Protein AF-A0A0J0UQS9-F1 (afdb_monomer)

Mean predicted aligned error: 9.51 Å

Solvent-accessible surface area (backbone atoms only — not comparable to full-atom values): 4496 Å² total; per-residue (Å²): 137,80,83,79,77,78,89,69,88,80,79,73,60,43,23,48,29,34,35,65,37,61,86,36,92,72,47,61,63,43,67,52,72,52,78,36,76,54,91,61,66,45,58,41,91,72,74,59,52,80,37,61,52,81,43,66,44,55,63,70,64,67,73,69,71,71,73,79,132

Sequence (69 aa):
MEQARTAENQHEAMYTNLYSHDDCTVQPGIEWEERWSCMCNDKCPACGKEIEPYESIDDDAAEDAGMPA

Secondary structure (DSSP, 8-state):
--------------EEEEEEETT-SSSTTEEEEEEESS---EE-TTT--EE--SEEEETTGGGG-----

Nearest PDB structures (foldseek):
  3ir9-assembly1_A  TM=5.401E-01  e=3.358E-01  Methanosarcina mazei
  3ir9-assembly1_B  TM=4.522E-01  e=1.534E+00  Methanosarcina mazei

Structure (mmCIF, N/CA/C/O backbone):
data_AF-A0A0J0UQS9-F1
#
_entry.id   AF-A0A0J0UQS9-F1
#
loop_
_atom_site.group_PDB
_atom_site.id
_atom_site.type_symbol
_atom_site.label_atom_id
_atom_site.labe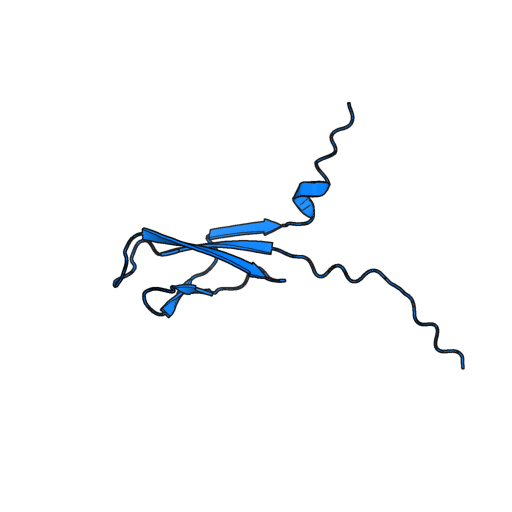l_alt_id
_atom_site.label_comp_id
_atom_site.label_asym_id
_atom_site.label_entity_id
_a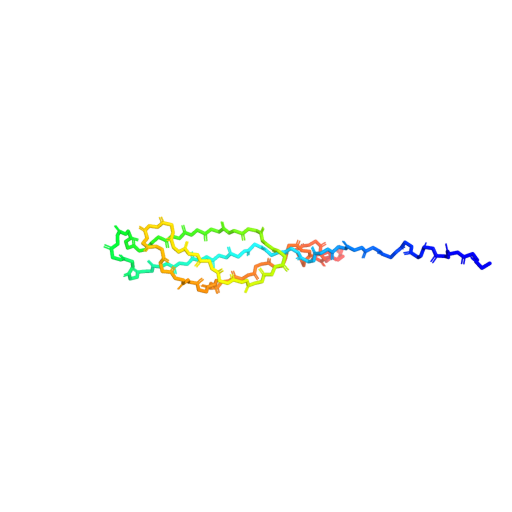tom_site.label_seq_id
_atom_site.pdbx_PDB_ins_code
_atom_site.Cartn_x
_atom_site.Cartn_y
_atom_site.Cartn_z
_atom_site.occupancy
_atom_site.B_iso_or_equiv
_atom_site.auth_seq_id
_atom_site.auth_comp_id
_atom_site.auth_asym_id
_atom_site.auth_atom_id
_atom_site.pdbx_PDB_model_num
ATOM 1 N N . MET A 1 1 ? 16.904 -23.999 -40.011 1.00 44.31 1 MET A N 1
ATOM 2 C CA . MET A 1 1 ? 16.350 -22.778 -39.391 1.00 44.31 1 MET A CA 1
ATOM 3 C C . MET A 1 1 ? 16.608 -22.908 -37.905 1.00 44.31 1 MET A C 1
ATOM 5 O O . MET A 1 1 ? 15.820 -23.506 -37.184 1.00 44.31 1 MET A O 1
ATOM 9 N N . GLU A 1 2 ? 17.815 -22.518 -37.511 1.00 48.31 2 GLU A N 1
ATOM 10 C CA . GLU A 1 2 ? 18.320 -22.636 -36.147 1.00 48.31 2 GLU A CA 1
ATOM 11 C C . GLU A 1 2 ? 17.632 -21.587 -35.278 1.00 48.31 2 GLU A C 1
ATOM 13 O O . GLU A 1 2 ? 17.680 -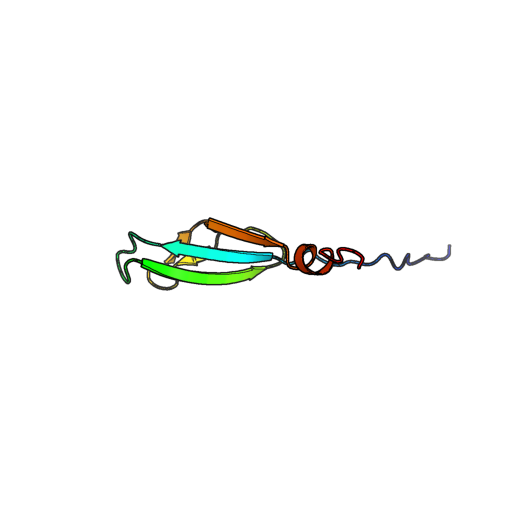20.393 -35.564 1.00 48.31 2 GLU A O 1
ATOM 18 N N . GLN A 1 3 ? 16.932 -22.047 -34.246 1.00 56.62 3 GLN A N 1
ATOM 19 C CA . GLN A 1 3 ? 16.345 -21.167 -33.247 1.00 56.62 3 GLN A CA 1
ATOM 20 C C . GLN A 1 3 ? 17.481 -20.665 -32.352 1.00 56.62 3 GLN A C 1
ATOM 22 O O . GLN A 1 3 ? 17.885 -21.345 -31.408 1.00 56.62 3 GLN A O 1
ATOM 27 N N . ALA A 1 4 ? 18.016 -19.490 -32.679 1.00 52.22 4 ALA A N 1
ATOM 28 C CA . ALA A 1 4 ? 18.897 -18.740 -31.801 1.00 52.22 4 ALA A CA 1
ATOM 29 C C . ALA A 1 4 ? 18.073 -18.256 -30.600 1.00 52.22 4 ALA A C 1
ATOM 31 O O . ALA A 1 4 ? 17.318 -17.293 -30.692 1.00 52.22 4 ALA A O 1
ATOM 32 N N . ARG A 1 5 ? 18.174 -18.973 -29.479 1.00 59.47 5 ARG A N 1
ATOM 33 C CA . ARG A 1 5 ? 17.709 -18.483 -28.181 1.00 59.47 5 ARG A CA 1
ATOM 34 C C . ARG A 1 5 ? 18.722 -17.442 -27.722 1.00 59.47 5 ARG A C 1
ATOM 36 O O . ARG A 1 5 ? 19.791 -17.811 -27.240 1.00 59.47 5 ARG A O 1
ATOM 43 N N . THR A 1 6 ? 18.433 -16.164 -27.937 1.00 54.53 6 THR A N 1
ATOM 44 C CA . THR A 1 6 ? 19.187 -15.091 -27.293 1.00 54.53 6 THR A CA 1
ATOM 45 C C . THR A 1 6 ? 18.908 -15.170 -25.795 1.00 54.53 6 THR A C 1
ATOM 47 O O . THR A 1 6 ? 17.782 -15.002 -25.334 1.00 54.53 6 THR A O 1
ATOM 50 N N . ALA A 1 7 ? 19.939 -15.542 -25.040 1.00 63.69 7 ALA A N 1
ATOM 51 C CA . ALA A 1 7 ? 19.971 -15.413 -23.596 1.00 63.69 7 ALA A CA 1
ATOM 52 C C . ALA A 1 7 ? 20.149 -13.923 -23.282 1.00 63.69 7 ALA A C 1
ATOM 54 O O . ALA A 1 7 ? 21.274 -13.437 -23.217 1.00 63.69 7 ALA A O 1
ATOM 55 N N . GLU A 1 8 ? 19.046 -13.191 -23.164 1.00 56.34 8 GLU A N 1
ATOM 56 C CA . GLU A 1 8 ? 19.063 -11.802 -22.709 1.00 56.34 8 GLU A CA 1
ATOM 57 C C . GLU A 1 8 ? 18.402 -11.745 -21.332 1.00 56.34 8 GLU A C 1
ATOM 59 O O . GLU A 1 8 ? 17.275 -12.192 -21.133 1.00 56.34 8 GLU A O 1
ATOM 64 N N . ASN A 1 9 ? 19.207 -11.298 -20.375 1.00 56.03 9 ASN A N 1
ATOM 65 C CA . ASN A 1 9 ? 18.992 -11.224 -18.938 1.00 56.03 9 ASN A CA 1
ATOM 66 C C . ASN A 1 9 ? 17.622 -10.613 -18.571 1.00 56.03 9 ASN A C 1
ATOM 68 O O . ASN A 1 9 ? 17.426 -9.411 -18.720 1.00 56.03 9 ASN A O 1
ATOM 72 N N . GLN A 1 10 ? 16.679 -11.433 -18.100 1.00 55.12 10 GLN A N 1
ATOM 73 C CA . GLN A 1 10 ? 15.352 -10.997 -17.649 1.00 55.12 10 GLN A CA 1
ATOM 74 C C . GLN A 1 10 ? 15.368 -10.722 -16.139 1.00 55.12 10 GLN A C 1
ATOM 76 O O . GLN A 1 10 ? 14.767 -11.471 -15.374 1.00 55.12 10 GLN A O 1
ATOM 81 N N . HIS A 1 11 ? 16.077 -9.684 -15.688 1.00 61.12 11 HIS A N 1
ATOM 82 C CA . HIS A 1 11 ? 15.834 -9.173 -14.335 1.00 61.12 11 HIS A CA 1
ATOM 83 C C . HIS A 1 11 ? 14.473 -8.468 -14.359 1.00 61.12 11 HIS A C 1
ATOM 85 O O . HIS A 1 11 ? 14.332 -7.381 -14.920 1.00 61.12 11 HIS A O 1
ATOM 91 N N . GLU A 1 12 ? 13.440 -9.144 -13.855 1.00 78.81 12 GLU A N 1
ATOM 92 C CA . GLU A 1 12 ? 12.152 -8.513 -13.581 1.00 78.81 12 GLU A CA 1
ATOM 93 C C . GLU A 1 12 ? 12.383 -7.522 -12.441 1.00 78.81 12 GLU A C 1
ATOM 95 O O . GLU A 1 12 ? 12.664 -7.950 -11.323 1.00 78.81 12 GLU A O 1
ATOM 100 N N . ALA A 1 13 ? 12.322 -6.221 -12.742 1.00 87.69 13 ALA A N 1
ATOM 101 C CA . ALA A 1 13 ? 12.524 -5.167 -11.751 1.00 87.69 13 ALA A CA 1
ATOM 102 C C . ALA A 1 13 ? 11.681 -5.453 -10.503 1.00 87.69 13 ALA A C 1
ATOM 104 O O . ALA A 1 13 ? 10.474 -5.684 -10.613 1.00 87.69 13 ALA A O 1
ATOM 105 N N . MET A 1 14 ? 12.331 -5.483 -9.340 1.00 93.12 14 MET A N 1
ATOM 106 C CA . MET A 1 14 ? 11.696 -5.735 -8.050 1.00 93.12 14 MET A CA 1
ATOM 107 C C . MET A 1 14 ? 11.547 -4.442 -7.269 1.00 93.12 14 MET A C 1
ATOM 109 O O . MET A 1 14 ? 12.475 -3.639 -7.198 1.00 93.12 14 MET A O 1
ATOM 113 N N . TYR A 1 15 ? 10.383 -4.286 -6.649 1.00 95.50 15 TYR A N 1
ATOM 114 C CA . TYR A 1 15 ? 10.081 -3.146 -5.807 1.00 95.50 15 TYR A CA 1
ATOM 115 C C . TYR A 1 15 ? 9.654 -3.605 -4.425 1.00 95.50 15 TYR A C 1
ATOM 117 O O . TYR A 1 15 ? 8.757 -4.443 -4.300 1.00 95.50 15 TYR A O 1
ATOM 125 N N . THR A 1 16 ? 10.242 -3.000 -3.399 1.00 97.12 16 THR A N 1
ATOM 126 C CA . THR A 1 16 ? 9.690 -3.021 -2.046 1.00 97.12 16 THR A CA 1
ATOM 127 C C . THR A 1 16 ? 8.697 -1.867 -1.933 1.00 97.12 16 THR A C 1
ATOM 129 O O . THR A 1 16 ? 9.086 -0.701 -1.915 1.00 97.12 16 THR A O 1
ATOM 132 N N . ASN A 1 17 ? 7.405 -2.187 -1.927 1.00 97.62 17 ASN A N 1
ATOM 133 C CA . ASN A 1 17 ? 6.313 -1.225 -1.815 1.00 97.62 17 ASN A CA 1
ATOM 134 C C . ASN A 1 17 ? 5.925 -1.044 -0.348 1.00 97.62 17 ASN A C 1
ATOM 136 O O . ASN A 1 17 ? 5.673 -2.034 0.334 1.00 97.62 17 ASN A O 1
ATOM 140 N N . LEU A 1 18 ? 5.832 0.200 0.118 1.00 98.19 18 LEU A N 1
ATOM 141 C CA . LEU A 1 18 ? 5.471 0.551 1.485 1.00 98.19 18 LEU A CA 1
ATOM 142 C C . LE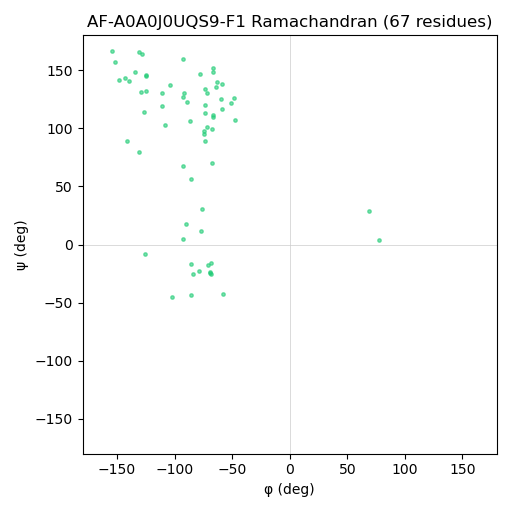U A 1 18 ? 4.087 1.208 1.504 1.00 98.19 18 LEU A C 1
ATOM 144 O O . LEU A 1 18 ? 3.818 2.144 0.749 1.00 98.19 18 LEU A O 1
ATOM 148 N N . TYR A 1 19 ? 3.207 0.727 2.379 1.00 98.50 19 TYR A N 1
ATOM 149 C CA . TYR A 1 19 ? 1.805 1.131 2.471 1.00 98.50 19 TYR A CA 1
ATOM 150 C C . TYR A 1 19 ? 1.468 1.615 3.880 1.00 98.50 19 TYR A C 1
ATOM 152 O O . TYR A 1 19 ? 1.964 1.082 4.873 1.00 98.50 19 TYR A O 1
ATOM 160 N N . SER A 1 20 ? 0.569 2.595 3.970 1.00 98.31 20 SER A N 1
ATOM 161 C CA . SER A 1 20 ? 0.032 3.098 5.234 1.00 98.31 20 SER A CA 1
ATOM 162 C C . SER A 1 20 ? -1.464 3.359 5.102 1.00 98.31 20 SER A C 1
ATOM 164 O O . SER A 1 20 ? -1.943 3.832 4.069 1.00 98.31 20 SER A O 1
ATOM 166 N N . HIS A 1 21 ? -2.219 3.035 6.150 1.00 98.31 21 HIS A N 1
ATOM 167 C CA . HIS A 1 21 ? -3.648 3.310 6.231 1.00 98.31 21 HIS A CA 1
ATOM 168 C C . HIS A 1 21 ? -4.003 3.976 7.568 1.00 98.31 21 HIS A C 1
ATOM 170 O O . HIS A 1 21 ? -4.512 3.344 8.501 1.00 98.31 21 HIS A O 1
ATOM 176 N N . ASP A 1 22 ? -3.755 5.285 7.641 1.00 97.81 22 ASP A N 1
ATOM 177 C CA . ASP A 1 22 ? -3.983 6.117 8.829 1.00 97.81 22 ASP A CA 1
ATOM 178 C C . ASP A 1 22 ? -5.443 6.102 9.311 1.00 97.81 22 ASP A C 1
ATOM 180 O O . ASP A 1 22 ? -5.707 5.971 10.508 1.00 97.81 22 ASP A O 1
ATOM 184 N N . ASP A 1 23 ? -6.407 6.183 8.386 1.00 96.81 23 ASP A N 1
ATOM 185 C CA . ASP A 1 23 ? -7.849 6.252 8.664 1.00 96.81 23 ASP A CA 1
ATOM 186 C C . ASP A 1 23 ? -8.536 4.878 8.743 1.00 96.81 23 ASP A C 1
ATOM 188 O O . ASP A 1 23 ? -9.765 4.775 8.662 1.00 96.81 23 ASP A O 1
ATOM 192 N N . CYS A 1 24 ? -7.765 3.803 8.916 1.00 97.38 24 CYS A N 1
ATOM 193 C CA . CYS A 1 24 ? -8.309 2.455 8.971 1.00 97.38 24 CYS A CA 1
ATOM 194 C C . CYS A 1 24 ? -9.318 2.286 10.117 1.00 97.38 24 CYS A C 1
ATOM 196 O O . CYS A 1 24 ? -9.012 2.470 11.293 1.00 97.38 24 CYS A O 1
ATOM 198 N N . THR A 1 25 ? -10.526 1.831 9.781 1.00 97.19 25 THR A N 1
ATOM 199 C CA . THR A 1 25 ? -11.616 1.642 10.751 1.00 97.19 25 THR A CA 1
ATOM 200 C C . THR A 1 25 ? -11.401 0.468 11.707 1.00 97.19 25 THR A C 1
ATOM 202 O O . THR A 1 25 ? -12.102 0.372 12.711 1.00 97.19 25 THR A O 1
ATOM 205 N N . VAL A 1 26 ? -10.493 -0.456 11.372 1.00 98.12 26 VAL A N 1
ATOM 206 C CA . VAL A 1 26 ? -10.209 -1.668 12.163 1.00 98.12 26 VAL A CA 1
ATOM 207 C C . VAL A 1 26 ? -8.923 -1.508 12.971 1.00 98.12 26 VAL A C 1
ATOM 209 O O . VAL A 1 26 ? -8.906 -1.822 14.157 1.00 98.12 26 VAL A O 1
ATOM 212 N N . GLN A 1 27 ? -7.863 -0.994 12.346 1.00 97.88 27 GLN A N 1
ATOM 213 C CA . GLN A 1 27 ? -6.571 -0.744 12.983 1.00 97.88 27 GLN A CA 1
ATOM 214 C C . GLN A 1 27 ? -5.973 0.567 12.447 1.00 97.88 27 GLN A C 1
ATOM 216 O O . GLN A 1 27 ? -5.262 0.527 11.443 1.00 97.88 27 GLN A O 1
ATOM 221 N N . PRO A 1 28 ? -6.276 1.718 13.076 1.00 97.69 28 PRO A N 1
ATOM 222 C CA . PRO A 1 28 ? -5.758 3.021 12.655 1.00 97.69 28 PRO A CA 1
ATOM 223 C C . PRO A 1 28 ? -4.226 3.065 12.661 1.00 97.69 28 PRO A C 1
ATOM 225 O O . PRO A 1 28 ? -3.608 2.565 13.604 1.00 97.69 28 PRO A O 1
ATOM 228 N N . GLY A 1 29 ? -3.631 3.683 11.637 1.00 97.06 29 GLY A N 1
ATOM 229 C CA . GLY A 1 29 ? -2.173 3.821 11.510 1.00 97.06 29 GLY A CA 1
ATOM 230 C C . GLY A 1 29 ? -1.444 2.504 11.240 1.00 97.06 29 GLY A C 1
ATOM 231 O O . GLY A 1 29 ? -0.315 2.329 11.685 1.00 97.06 29 GLY A O 1
ATOM 232 N N . ILE A 1 30 ? -2.102 1.538 10.593 1.00 98.19 30 ILE A N 1
ATOM 233 C CA . ILE A 1 30 ? -1.437 0.303 10.170 1.00 98.19 30 ILE A CA 1
ATOM 234 C C . ILE A 1 30 ? -0.529 0.574 8.969 1.00 98.19 30 ILE A C 1
ATOM 236 O O . ILE A 1 30 ? -0.955 1.192 7.993 1.00 98.19 30 ILE A O 1
ATOM 240 N N . GLU A 1 31 ? 0.689 0.046 9.037 1.00 98.44 31 GLU A N 1
ATOM 241 C CA . GLU A 1 31 ? 1.705 0.113 7.988 1.00 98.44 31 GLU A CA 1
ATOM 242 C C . GLU A 1 31 ? 2.156 -1.308 7.634 1.00 98.44 31 GLU A C 1
ATOM 244 O O . GLU A 1 31 ? 2.187 -2.190 8.501 1.00 98.44 31 GLU A O 1
ATOM 249 N N . TRP A 1 32 ? 2.458 -1.547 6.360 1.00 98.12 32 TRP A N 1
ATOM 250 C CA . TRP A 1 32 ? 3.000 -2.820 5.881 1.00 98.12 32 TRP A CA 1
ATOM 251 C C . TRP A 1 32 ? 3.800 -2.621 4.594 1.00 98.12 32 TRP A C 1
ATOM 253 O O . TRP A 1 32 ? 3.722 -1.572 3.957 1.00 98.12 32 TRP A O 1
ATOM 263 N N . GLU A 1 33 ? 4.564 -3.641 4.217 1.00 97.75 33 GLU A N 1
ATOM 264 C CA . GLU A 1 33 ? 5.372 -3.648 3.002 1.00 97.75 33 GLU A CA 1
ATOM 265 C C . GLU A 1 33 ? 5.215 -4.971 2.253 1.00 97.75 33 GLU A C 1
ATOM 267 O O . GLU A 1 33 ? 5.015 -6.020 2.867 1.00 97.75 33 GLU A O 1
ATOM 272 N N . GLU A 1 34 ? 5.309 -4.917 0.928 1.00 96.75 34 GLU A N 1
ATOM 273 C CA . GLU A 1 34 ? 5.201 -6.078 0.045 1.00 96.75 34 GLU A CA 1
ATOM 274 C C . GLU A 1 34 ? 6.167 -5.943 -1.136 1.00 96.75 34 GLU A C 1
ATOM 276 O O . GLU A 1 34 ? 6.385 -4.848 -1.661 1.00 96.75 34 GLU A O 1
ATOM 281 N N . ARG A 1 35 ? 6.749 -7.067 -1.570 1.00 95.75 35 ARG A N 1
ATOM 282 C CA . ARG A 1 35 ? 7.791 -7.078 -2.608 1.00 95.75 35 ARG A CA 1
ATOM 283 C C . ARG A 1 35 ? 7.290 -7.647 -3.923 1.00 95.75 35 ARG A C 1
ATOM 285 O O . ARG A 1 35 ? 7.206 -8.869 -4.064 1.00 95.75 35 ARG A O 1
ATOM 292 N N . TRP A 1 36 ? 6.995 -6.792 -4.896 1.00 94.56 36 TRP A N 1
ATOM 293 C CA . TRP A 1 36 ? 6.393 -7.196 -6.171 1.00 94.56 36 TRP A CA 1
ATOM 294 C C . TRP A 1 36 ? 7.187 -6.664 -7.370 1.00 94.56 36 TRP A C 1
ATOM 296 O O . TRP A 1 36 ? 7.957 -5.715 -7.260 1.00 94.56 36 TRP A O 1
ATOM 306 N N . SER A 1 37 ? 6.942 -7.225 -8.559 1.00 92.88 37 SER A N 1
ATOM 307 C CA . SER A 1 37 ? 7.537 -6.748 -9.822 1.00 92.88 37 SER A CA 1
ATOM 308 C C . SER A 1 37 ? 6.885 -5.479 -10.376 1.00 92.88 37 SER A C 1
ATOM 310 O O . SER A 1 37 ? 7.062 -5.129 -11.543 1.00 92.88 37 SER A O 1
ATOM 312 N N . CYS A 1 38 ? 6.048 -4.825 -9.573 1.00 92.88 38 CYS A N 1
ATOM 313 C CA . CYS A 1 38 ? 5.338 -3.608 -9.924 1.00 92.88 38 CYS A CA 1
ATOM 314 C C . CYS A 1 38 ? 5.048 -2.764 -8.682 1.00 92.88 38 CYS A C 1
ATOM 316 O O . CYS A 1 38 ? 4.929 -3.282 -7.573 1.00 92.88 38 CYS A O 1
ATOM 318 N N . MET A 1 39 ? 4.846 -1.467 -8.903 1.00 94.62 39 MET A N 1
ATOM 319 C CA . MET A 1 39 ? 4.407 -0.496 -7.896 1.00 94.62 39 MET A CA 1
ATOM 320 C C . MET A 1 39 ? 2.873 -0.485 -7.790 1.00 94.62 39 MET A C 1
ATOM 322 O O . MET A 1 39 ? 2.218 0.514 -8.080 1.00 94.62 39 MET A O 1
ATOM 326 N N . CYS A 1 40 ? 2.283 -1.649 -7.519 1.00 93.56 40 CYS A N 1
ATOM 327 C CA . CYS A 1 40 ? 0.835 -1.843 -7.558 1.00 93.56 40 CYS A CA 1
ATOM 328 C C . CYS A 1 40 ? 0.177 -1.612 -6.184 1.00 93.56 40 CYS A C 1
ATOM 330 O O . CYS A 1 40 ? 0.819 -1.712 -5.141 1.00 93.56 40 CYS A O 1
ATOM 332 N N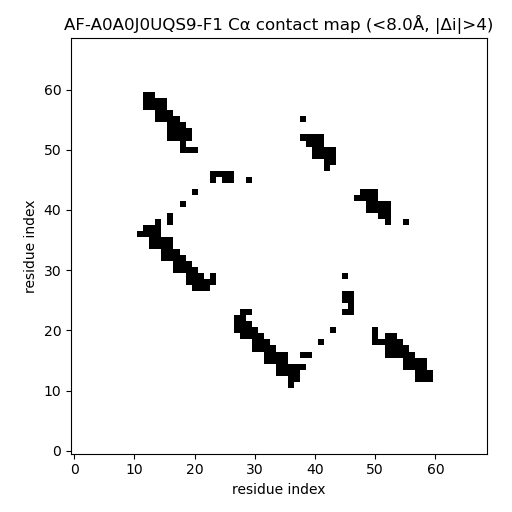 . ASN A 1 41 ? -1.130 -1.346 -6.187 1.00 97.25 41 ASN A N 1
ATOM 333 C CA . ASN A 1 41 ? -1.932 -1.232 -4.965 1.00 97.25 41 ASN A CA 1
ATOM 334 C C . ASN A 1 41 ? -2.027 -2.578 -4.240 1.00 97.25 41 ASN A C 1
ATOM 336 O O . ASN A 1 41 ? -2.047 -3.629 -4.885 1.00 97.25 41 ASN A O 1
ATOM 340 N N . ASP A 1 42 ? -2.196 -2.527 -2.920 1.00 97.69 42 ASP A N 1
ATOM 341 C CA . ASP A 1 42 ? -2.469 -3.700 -2.093 1.00 97.69 42 ASP A CA 1
ATOM 342 C C . ASP A 1 42 ? -3.666 -3.464 -1.157 1.00 97.69 42 ASP A C 1
ATOM 344 O O . ASP A 1 42 ? -4.160 -2.345 -0.991 1.00 97.69 42 ASP A O 1
ATOM 348 N N . LYS A 1 43 ? -4.203 -4.533 -0.570 1.00 98.12 43 LYS A N 1
ATOM 349 C CA . LYS A 1 43 ? -5.334 -4.457 0.355 1.00 98.12 43 LYS A CA 1
ATOM 350 C C . LYS A 1 43 ? -4.843 -4.356 1.787 1.00 98.12 43 LYS A C 1
ATOM 352 O O . LYS A 1 43 ? -4.165 -5.248 2.277 1.00 98.12 43 LYS A O 1
ATOM 357 N N . CYS A 1 44 ? -5.322 -3.339 2.503 1.00 98.31 44 CYS A N 1
ATOM 358 C CA . CYS A 1 44 ? -5.076 -3.196 3.933 1.00 98.31 44 CYS 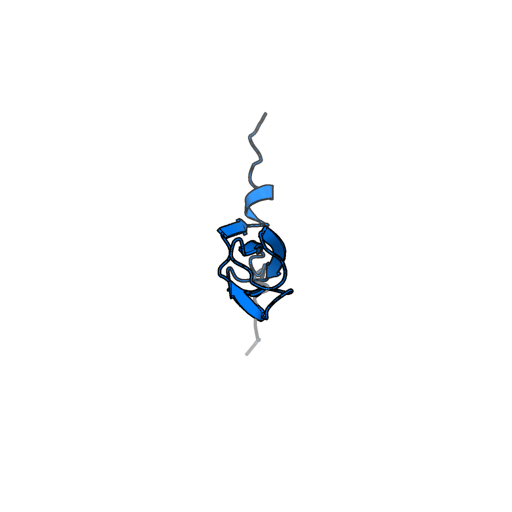A CA 1
ATOM 359 C C . CYS A 1 44 ? -5.420 -4.505 4.673 1.00 98.31 44 CYS A C 1
ATOM 361 O O . CYS A 1 44 ? -6.584 -4.923 4.637 1.00 98.31 44 CYS A O 1
ATOM 363 N N . PRO A 1 45 ? -4.477 -5.133 5.398 1.00 98.00 45 PRO A N 1
ATOM 364 C CA . PRO A 1 45 ? -4.699 -6.449 6.001 1.00 98.00 45 PRO A CA 1
ATOM 365 C C . PRO A 1 45 ? -5.719 -6.420 7.150 1.00 98.00 45 PRO A C 1
ATOM 367 O O . PRO A 1 45 ? -6.252 -7.458 7.537 1.00 98.00 45 PRO A O 1
ATOM 370 N N . ALA A 1 46 ? -6.032 -5.231 7.677 1.00 98.12 46 ALA A N 1
ATOM 371 C CA . ALA A 1 46 ? -7.019 -5.054 8.735 1.00 98.12 46 ALA A CA 1
ATOM 372 C C . ALA A 1 46 ? -8.462 -4.920 8.210 1.00 98.12 46 ALA A C 1
ATOM 374 O O . ALA A 1 46 ? -9.378 -5.502 8.789 1.00 98.12 46 ALA A O 1
ATOM 375 N N . CYS A 1 47 ? -8.697 -4.152 7.139 1.00 97.81 47 CYS A N 1
ATOM 376 C CA . CYS A 1 47 ? -10.058 -3.835 6.671 1.00 97.81 47 CYS A CA 1
ATOM 377 C C . CYS A 1 47 ? -10.339 -4.166 5.195 1.00 97.81 47 CYS A C 1
ATOM 379 O O . CYS A 1 47 ? -11.486 -4.079 4.763 1.00 97.81 47 CYS A O 1
ATOM 381 N N . GLY A 1 48 ? -9.319 -4.539 4.419 1.00 97.88 48 GLY A N 1
ATOM 382 C CA . GLY A 1 48 ? -9.429 -4.947 3.017 1.00 97.88 48 GLY A CA 1
ATOM 383 C C . GLY A 1 48 ? -9.592 -3.816 1.994 1.00 97.88 48 GLY A C 1
ATOM 384 O O . GLY A 1 48 ? -9.774 -4.115 0.814 1.00 97.88 48 GLY A O 1
ATOM 385 N N . LYS A 1 49 ? -9.545 -2.542 2.412 1.00 98.00 49 LYS A N 1
ATOM 386 C CA . LYS A 1 49 ? -9.549 -1.376 1.505 1.00 98.00 49 LYS A CA 1
ATOM 387 C C . LYS A 1 49 ? -8.295 -1.401 0.626 1.00 98.00 49 LYS A C 1
ATOM 389 O O . LYS A 1 49 ? -7.224 -1.726 1.129 1.00 98.00 49 LYS A O 1
ATOM 394 N N . GLU A 1 50 ? -8.432 -1.060 -0.653 1.00 98.19 50 GLU A N 1
ATOM 395 C CA . GLU A 1 50 ? -7.285 -0.884 -1.553 1.00 98.19 50 GLU A CA 1
ATOM 396 C C . GLU A 1 50 ? -6.524 0.393 -1.199 1.00 98.19 50 GLU A C 1
ATOM 398 O O . GLU A 1 50 ? -7.131 1.456 -1.046 1.00 98.19 50 GLU A O 1
ATOM 403 N N . ILE A 1 51 ? -5.209 0.262 -1.057 1.00 98.25 51 ILE A N 1
ATOM 404 C CA . ILE A 1 51 ? -4.277 1.312 -0.663 1.00 98.25 51 ILE A CA 1
ATOM 405 C C . ILE A 1 51 ? -3.132 1.329 -1.678 1.00 98.25 51 ILE A C 1
ATOM 407 O O . ILE A 1 51 ? -2.580 0.286 -2.033 1.00 98.25 51 ILE A O 1
ATOM 411 N N . GLU A 1 52 ? -2.812 2.518 -2.178 1.00 97.81 52 GLU A N 1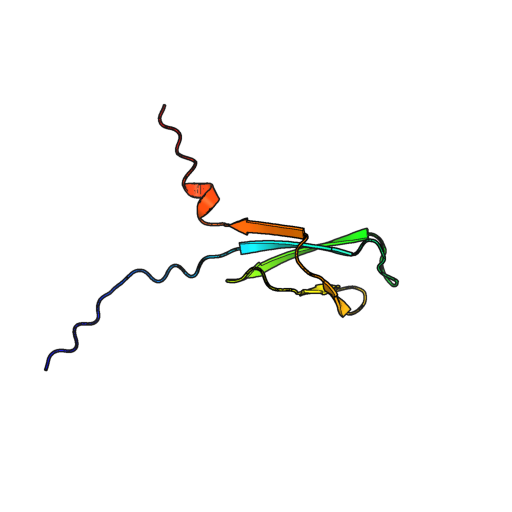
ATOM 412 C CA . GLU A 1 52 ? -1.642 2.740 -3.030 1.00 97.81 52 GLU A CA 1
ATOM 413 C C . GLU A 1 52 ? -0.385 2.799 -2.150 1.00 97.81 52 GLU A C 1
ATOM 415 O O . GLU A 1 52 ? -0.472 3.279 -1.013 1.00 97.81 52 GLU A O 1
ATOM 420 N N . PRO A 1 53 ? 0.777 2.328 -2.632 1.00 97.81 53 PRO A N 1
ATOM 421 C CA . PRO A 1 53 ? 2.011 2.489 -1.880 1.00 97.81 53 PRO A CA 1
ATOM 422 C C . PRO A 1 53 ? 2.349 3.977 -1.757 1.00 97.81 53 PRO A C 1
ATOM 424 O O . PRO A 1 53 ? 2.252 4.729 -2.727 1.00 97.81 53 PRO A O 1
ATOM 427 N N . TYR A 1 54 ? 2.751 4.414 -0.564 1.00 97.81 54 TYR A N 1
ATOM 428 C CA . TYR A 1 54 ? 3.241 5.781 -0.373 1.00 97.81 54 TYR A CA 1
ATOM 429 C C . TYR A 1 54 ? 4.695 5.927 -0.841 1.00 97.81 54 TYR A C 1
ATOM 431 O O . TYR A 1 54 ? 5.131 7.034 -1.155 1.00 97.81 54 TYR A O 1
ATOM 439 N N . GLU A 1 55 ? 5.436 4.818 -0.899 1.00 97.38 55 GLU A N 1
ATOM 440 C CA . GLU A 1 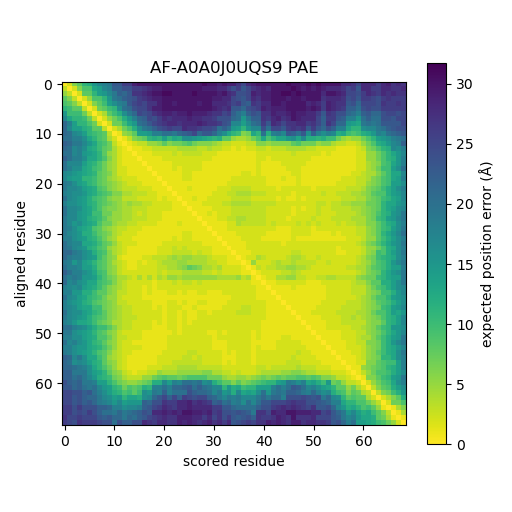55 ? 6.800 4.740 -1.410 1.00 97.38 55 GLU A CA 1
ATOM 441 C C . GLU A 1 55 ? 7.040 3.368 -2.058 1.00 97.38 55 GLU A C 1
ATOM 443 O O . GLU A 1 55 ? 6.568 2.344 -1.564 1.00 97.38 55 GLU A O 1
ATOM 448 N N . SER A 1 56 ? 7.781 3.352 -3.165 1.00 96.69 56 SER A N 1
ATOM 449 C CA . SER A 1 56 ? 8.249 2.133 -3.828 1.00 96.69 56 SER A CA 1
ATOM 450 C C . SER A 1 56 ? 9.754 2.229 -4.012 1.00 96.69 56 SER A C 1
ATOM 452 O O . SER A 1 56 ? 10.240 3.081 -4.759 1.00 96.69 56 SER A O 1
ATOM 454 N N . ILE A 1 57 ? 10.490 1.362 -3.329 1.00 95.75 57 ILE A N 1
ATOM 455 C CA . ILE A 1 57 ? 11.946 1.298 -3.406 1.00 95.75 57 ILE A CA 1
ATOM 456 C C . ILE A 1 57 ? 12.310 0.347 -4.540 1.00 95.75 57 ILE A C 1
ATOM 458 O O . ILE A 1 57 ? 11.885 -0.803 -4.534 1.00 95.75 57 ILE A O 1
ATOM 462 N N . ASP A 1 58 ? 13.071 0.839 -5.516 1.00 9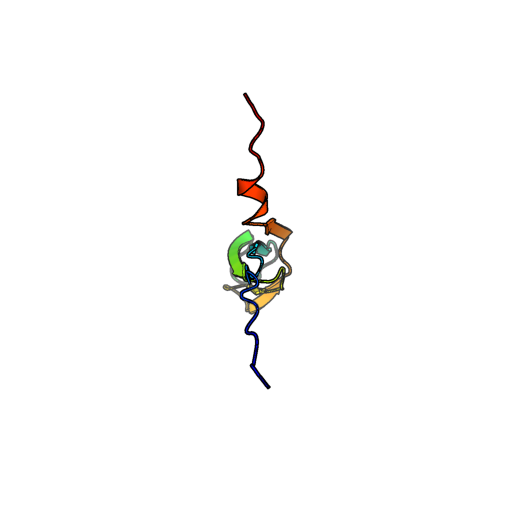3.62 58 ASP A N 1
ATOM 463 C CA . ASP A 1 58 ? 13.677 0.003 -6.552 1.00 93.62 58 ASP A CA 1
ATOM 464 C C . ASP A 1 58 ? 14.840 -0.782 -5.936 1.00 93.62 58 ASP A C 1
ATOM 466 O O . ASP A 1 58 ? 15.843 -0.196 -5.512 1.00 93.62 58 ASP A O 1
ATOM 470 N N . ASP A 1 59 ? 14.682 -2.103 -5.853 1.00 88.94 59 ASP A N 1
ATOM 471 C CA . ASP A 1 59 ? 15.654 -2.973 -5.195 1.00 88.94 59 ASP A CA 1
ATOM 472 C C . ASP A 1 59 ? 16.970 -3.070 -5.992 1.00 88.94 59 ASP A C 1
ATOM 474 O O . ASP A 1 59 ? 18.017 -3.332 -5.403 1.00 88.94 59 ASP A O 1
ATOM 478 N N . ASP A 1 60 ? 16.949 -2.836 -7.310 1.00 80.69 60 ASP A N 1
ATOM 479 C CA . ASP A 1 60 ? 18.144 -2.855 -8.163 1.00 80.69 60 ASP A CA 1
ATOM 480 C C . ASP A 1 60 ? 18.881 -1.499 -8.138 1.00 80.69 60 ASP A C 1
ATOM 482 O O . ASP A 1 60 ? 20.099 -1.440 -8.327 1.00 80.69 60 ASP A O 1
ATOM 486 N N . ALA A 1 61 ? 18.179 -0.396 -7.853 1.00 67.44 61 ALA A N 1
ATOM 487 C CA . ALA A 1 61 ? 18.789 0.933 -7.746 1.00 67.44 61 ALA A CA 1
ATOM 488 C C . ALA A 1 61 ? 19.701 1.093 -6.512 1.00 67.44 61 ALA A C 1
ATOM 490 O O . ALA A 1 61 ? 20.597 1.941 -6.512 1.00 67.44 61 ALA A O 1
ATOM 491 N N . ALA A 1 62 ? 19.501 0.286 -5.465 1.00 58.34 62 ALA A N 1
ATOM 492 C CA . ALA A 1 62 ? 20.315 0.330 -4.248 1.00 58.34 62 ALA A CA 1
ATOM 493 C C . ALA A 1 62 ? 21.764 -0.157 -4.470 1.00 58.34 62 ALA A C 1
ATOM 495 O O . ALA A 1 62 ? 22.680 0.271 -3.763 1.00 58.34 62 ALA A O 1
ATOM 496 N N . GLU A 1 63 ? 21.985 -1.003 -5.478 1.00 55.78 63 GLU A N 1
ATOM 497 C CA . GLU A 1 63 ? 23.267 -1.662 -5.750 1.00 55.78 63 GLU A CA 1
ATOM 498 C C . GLU A 1 63 ? 24.213 -0.793 -6.617 1.00 55.78 63 GLU A C 1
ATOM 500 O O . GLU A 1 63 ? 25.423 -1.029 -6.646 1.00 55.78 63 GLU A O 1
ATOM 505 N N . ASP A 1 64 ? 23.689 0.243 -7.292 1.00 51.06 64 ASP A N 1
ATOM 506 C CA . ASP A 1 64 ? 24.441 1.163 -8.174 1.00 51.06 64 ASP A CA 1
ATOM 507 C C . ASP A 1 64 ? 24.959 2.425 -7.450 1.00 51.06 64 ASP A C 1
ATOM 509 O O . ASP A 1 64 ? 25.600 3.289 -8.044 1.00 51.06 64 ASP A O 1
ATOM 513 N N . ALA A 1 65 ? 24.793 2.534 -6.127 1.00 53.28 65 ALA A N 1
ATOM 514 C CA . ALA A 1 65 ? 25.436 3.585 -5.322 1.00 53.28 65 ALA A CA 1
ATOM 515 C C . ALA A 1 65 ? 26.939 3.317 -5.066 1.00 53.28 65 ALA A C 1
ATOM 517 O O . ALA A 1 65 ? 27.507 3.739 -4.054 1.00 53.28 65 ALA A O 1
ATOM 518 N N . GLY A 1 66 ? 27.604 2.637 -6.004 1.00 50.62 66 GLY A N 1
ATOM 519 C CA . GLY A 1 66 ? 29.052 2.498 -6.098 1.00 50.62 66 GLY A CA 1
ATOM 520 C C . GLY A 1 66 ? 29.717 3.832 -6.435 1.00 50.62 66 GLY A C 1
ATOM 521 O O . GLY A 1 66 ? 30.257 4.013 -7.523 1.00 50.62 66 GLY A O 1
ATOM 522 N N . MET A 1 67 ? 29.703 4.770 -5.486 1.00 52.00 67 MET A N 1
ATOM 523 C CA . MET A 1 67 ? 30.597 5.926 -5.482 1.00 52.00 67 MET A CA 1
ATOM 524 C C . MET A 1 67 ? 32.050 5.407 -5.474 1.00 52.00 67 MET A C 1
ATOM 526 O O . MET A 1 67 ? 32.434 4.731 -4.515 1.00 52.00 67 MET A O 1
ATOM 530 N N . PRO A 1 68 ? 32.876 5.664 -6.509 1.00 52.84 68 PRO A N 1
ATOM 531 C CA . PRO A 1 68 ? 34.289 5.309 -6.457 1.00 52.84 68 PRO A CA 1
ATOM 532 C C . PRO A 1 68 ? 35.031 6.153 -5.402 1.00 52.84 68 PRO A C 1
ATOM 534 O O . PRO A 1 68 ? 34.654 7.295 -5.142 1.00 52.84 68 PRO A O 1
ATOM 537 N N . ALA A 1 69 ? 36.059 5.520 -4.821 1.00 48.88 69 ALA A N 1
ATOM 538 C CA . ALA A 1 69 ? 36.844 5.866 -3.624 1.00 48.88 69 ALA A CA 1
ATOM 539 C C . ALA A 1 69 ? 37.315 7.322 -3.455 1.00 48.88 69 ALA A C 1
ATOM 541 O O . ALA A 1 69 ? 37.712 7.954 -4.460 1.00 48.88 69 ALA A O 1
#

Foldseek 3Di:
DDPPPPPDDPPLWKKWFKWFAQPDPFDHGDIDIDIDSDQDWDADPRHGDTTGGPDIDGPVVVVPPPPDD

pLDDT: mean 84.04, std 19.14, range [44.31, 98.5]

Radius of gyration: 18.16 Å; Cα contacts (8 Å, |Δi|>4): 105; chains: 1; bounding box: 48×29×52 Å